Protein AF-A0A433V3V0-F1 (afdb_monomer_lite)

Structure (mmCIF, N/CA/C/O backbone):
data_AF-A0A433V3V0-F1
#
_entry.id   AF-A0A433V3V0-F1
#
loop_
_atom_site.group_PDB
_atom_site.id
_atom_site.type_symbol
_atom_site.label_atom_id
_atom_site.label_alt_id
_atom_site.label_comp_id
_atom_site.label_asym_id
_atom_site.label_entity_id
_atom_site.label_seq_id
_atom_site.pdbx_PDB_ins_code
_atom_site.Cartn_x
_atom_site.Cartn_y
_atom_site.Cartn_z
_atom_site.occupancy
_atom_site.B_iso_or_equiv
_atom_site.auth_seq_id
_atom_site.auth_comp_id
_atom_site.auth_asym_id
_atom_site.auth_atom_id
_atom_site.pdbx_PDB_model_num
ATOM 1 N N . MET A 1 1 ? 3.794 1.926 -19.007 1.00 81.31 1 MET A N 1
ATOM 2 C CA . MET A 1 1 ? 3.185 2.729 -17.930 1.00 81.31 1 MET A CA 1
ATOM 3 C C . MET A 1 1 ? 1.997 1.954 -17.440 1.00 81.31 1 MET A C 1
ATOM 5 O O . MET A 1 1 ? 1.043 1.779 -18.193 1.00 81.31 1 MET A O 1
ATOM 9 N N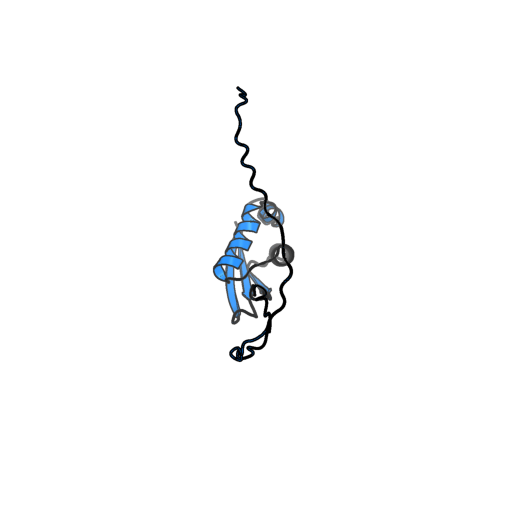 . SER A 1 2 ? 2.103 1.475 -16.212 1.00 88.81 2 SER A N 1
ATOM 10 C CA . SER A 1 2 ? 1.121 0.595 -15.598 1.00 88.81 2 SER A CA 1
ATOM 11 C C . SER A 1 2 ? 0.646 1.245 -14.302 1.00 88.81 2 SER A C 1
ATOM 13 O O . SER A 1 2 ? 1.467 1.616 -13.458 1.00 88.81 2 SER A O 1
ATOM 15 N N . GLU A 1 3 ? -0.667 1.438 -14.180 1.00 94.56 3 GLU A N 1
ATOM 16 C CA . GLU A 1 3 ? -1.287 1.954 -12.960 1.00 94.56 3 GLU A CA 1
ATOM 17 C C . GLU A 1 3 ? -1.550 0.793 -11.998 1.00 94.56 3 GLU A C 1
ATOM 19 O O . GLU A 1 3 ? -2.143 -0.220 -12.376 1.00 94.56 3 GLU A O 1
ATOM 24 N N . TYR A 1 4 ? -1.123 0.965 -10.750 1.00 95.25 4 TYR A N 1
ATOM 25 C CA . TYR A 1 4 ? -1.374 0.032 -9.661 1.00 95.25 4 TYR A CA 1
ATOM 26 C C . TYR A 1 4 ? -2.123 0.751 -8.551 1.00 95.25 4 TYR A C 1
ATOM 28 O O . TYR A 1 4 ? -1.725 1.838 -8.133 1.00 95.25 4 TYR A O 1
ATOM 36 N N . THR A 1 5 ? -3.186 0.133 -8.048 1.00 96.94 5 THR A N 1
ATOM 37 C CA . THR A 1 5 ? -4.045 0.693 -7.005 1.00 96.94 5 THR A CA 1
ATOM 38 C C . THR A 1 5 ? -4.007 -0.176 -5.757 1.00 96.94 5 THR A C 1
ATOM 40 O O . THR A 1 5 ? -4.316 -1.367 -5.793 1.00 96.94 5 THR A O 1
ATOM 43 N N . LEU A 1 6 ? -3.688 0.448 -4.631 1.00 96.69 6 LEU A N 1
ATOM 44 C CA . LEU A 1 6 ? -3.808 -0.114 -3.298 1.00 96.69 6 LEU A CA 1
ATOM 45 C C . LEU A 1 6 ? -5.072 0.408 -2.626 1.00 96.69 6 LEU A C 1
ATOM 47 O O . LEU A 1 6 ? -5.243 1.614 -2.464 1.00 96.69 6 LEU A O 1
ATOM 51 N N . THR A 1 7 ? -5.903 -0.505 -2.148 1.00 96.62 7 THR A N 1
ATOM 52 C CA . THR A 1 7 ? -7.057 -0.234 -1.297 1.00 96.62 7 THR A CA 1
ATOM 53 C C . THR A 1 7 ? -6.760 -0.721 0.118 1.00 96.62 7 THR A C 1
ATOM 55 O O . THR A 1 7 ? -6.473 -1.897 0.340 1.00 96.62 7 THR A O 1
ATOM 58 N N . ILE A 1 8 ? -6.842 0.174 1.099 1.00 94.56 8 ILE A N 1
ATOM 59 C CA . ILE A 1 8 ? -6.625 -0.129 2.514 1.00 94.56 8 ILE A CA 1
ATOM 60 C C . ILE A 1 8 ? -7.959 -0.018 3.247 1.00 94.56 8 ILE A C 1
ATOM 62 O O . ILE A 1 8 ? -8.586 1.041 3.258 1.00 94.56 8 ILE A O 1
ATOM 66 N N . ILE A 1 9 ? -8.368 -1.104 3.901 1.00 93.69 9 ILE A N 1
ATOM 67 C CA . ILE A 1 9 ? -9.590 -1.175 4.708 1.00 93.69 9 ILE A CA 1
ATOM 68 C C . ILE A 1 9 ? -9.206 -1.225 6.185 1.00 93.69 9 ILE A C 1
ATOM 70 O O . ILE A 1 9 ? -8.506 -2.145 6.618 1.00 93.69 9 ILE A O 1
ATOM 74 N N . ILE A 1 10 ? -9.703 -0.275 6.977 1.00 90.06 10 ILE A N 1
ATOM 75 C CA . ILE A 1 10 ? -9.448 -0.215 8.420 1.00 90.06 10 ILE A CA 1
ATOM 76 C C . ILE A 1 10 ? -10.625 -0.792 9.188 1.00 90.06 10 ILE A C 1
ATOM 78 O O . ILE A 1 10 ? -11.666 -0.148 9.342 1.00 90.06 10 ILE A O 1
ATOM 82 N N . LYS A 1 11 ? -10.420 -1.987 9.747 1.00 86.62 11 LYS A N 1
ATOM 83 C CA . LYS A 1 11 ? -11.459 -2.739 10.469 1.00 86.62 11 LYS A CA 1
ATOM 84 C C . LYS A 1 11 ? -12.037 -1.940 11.641 1.00 86.62 11 LYS A C 1
ATOM 86 O O . LYS A 1 11 ? -13.247 -1.772 11.756 1.00 86.62 11 LYS A O 1
ATOM 91 N N . ASN A 1 12 ? -11.164 -1.339 12.448 1.00 82.44 12 ASN A N 1
ATOM 92 C CA . ASN A 1 12 ? -11.550 -0.655 13.687 1.00 82.44 12 ASN A CA 1
ATOM 93 C C . ASN A 1 12 ? -12.003 0.803 13.492 1.00 82.44 12 ASN A C 1
ATOM 95 O O . ASN A 1 12 ? -12.154 1.541 14.467 1.00 82.44 12 ASN A O 1
ATOM 99 N N . ALA A 1 13 ? -12.220 1.233 12.244 1.00 77.12 13 ALA A N 1
ATOM 100 C CA . ALA A 1 13 ? -12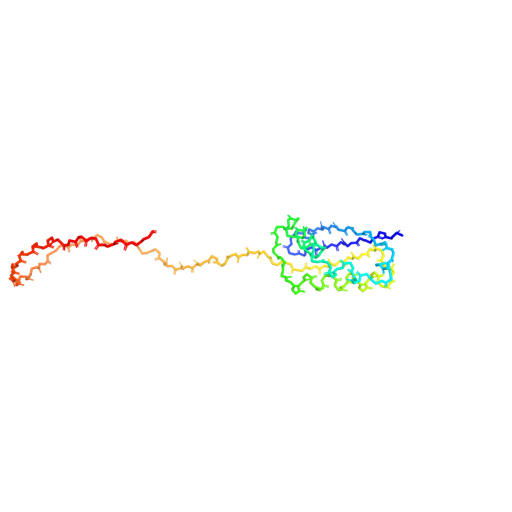.668 2.577 11.874 1.00 77.12 13 ALA A CA 1
ATOM 101 C C . ALA A 1 13 ? -13.998 2.563 11.108 1.00 77.12 13 ALA A C 1
ATOM 103 O O . ALA A 1 13 ? -14.184 3.358 10.192 1.00 77.12 13 ALA A O 1
ATOM 104 N N . GLY A 1 14 ? -14.896 1.627 11.431 1.00 76.75 14 GLY A N 1
ATOM 105 C CA . GLY A 1 14 ? -16.146 1.455 10.686 1.00 76.75 14 GLY A CA 1
ATOM 106 C C . GLY A 1 14 ? -15.911 0.959 9.258 1.00 76.75 14 GLY A C 1
ATOM 107 O O . GLY A 1 14 ? -16.628 1.365 8.351 1.00 76.75 14 GLY A O 1
ATOM 108 N N . ASN A 1 15 ? -14.884 0.123 9.056 1.00 81.19 15 ASN A N 1
ATOM 109 C CA . ASN A 1 15 ? -14.445 -0.348 7.739 1.00 81.19 15 ASN A CA 1
ATOM 110 C C . ASN A 1 15 ? -14.134 0.789 6.761 1.00 81.19 15 ASN A C 1
ATOM 112 O O . ASN A 1 15 ? -14.405 0.678 5.568 1.00 81.19 15 ASN A O 1
ATOM 116 N N . LYS A 1 16 ? -13.558 1.888 7.266 1.00 86.56 16 LYS A N 1
ATOM 117 C CA . LYS A 1 16 ? -13.131 2.995 6.415 1.00 86.56 16 LYS A CA 1
ATOM 118 C C . LYS A 1 16 ? -12.158 2.486 5.359 1.00 86.56 16 LYS A C 1
ATOM 120 O O . LYS A 1 16 ? -11.162 1.841 5.690 1.00 86.56 16 LYS A O 1
ATOM 125 N N . GLU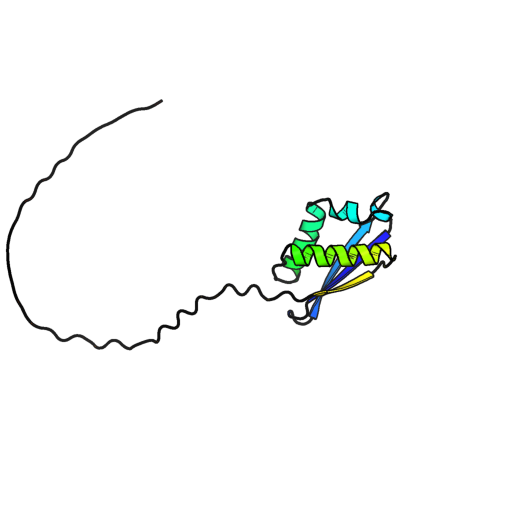 A 1 17 ? -12.458 2.819 4.115 1.00 92.31 17 GLU A N 1
ATOM 126 C CA . GLU A 1 17 ? -11.666 2.454 2.955 1.00 92.31 17 GLU A CA 1
ATOM 127 C C . GLU A 1 17 ? -10.948 3.687 2.411 1.00 92.31 17 GLU A C 1
ATOM 129 O O . GLU A 1 17 ? -11.529 4.771 2.297 1.00 92.31 17 GLU A O 1
ATOM 134 N N . ILE A 1 18 ? -9.668 3.525 2.098 1.00 93.56 18 ILE A N 1
ATOM 135 C CA . ILE A 1 18 ? -8.862 4.528 1.409 1.00 93.56 18 ILE A CA 1
ATOM 136 C C . ILE A 1 18 ? -8.167 3.856 0.234 1.00 93.56 18 ILE A C 1
ATOM 138 O O . ILE A 1 18 ? -7.799 2.687 0.322 1.00 93.56 18 ILE A O 1
ATOM 142 N N . SER A 1 19 ? -7.983 4.589 -0.858 1.00 94.38 19 SER A N 1
ATOM 143 C CA . SER A 1 19 ? -7.287 4.081 -2.037 1.00 94.38 19 SER A CA 1
ATOM 144 C C . SER A 1 19 ? -6.126 4.991 -2.418 1.00 94.38 19 SER A C 1
ATOM 146 O O . SER A 1 19 ? -6.199 6.210 -2.245 1.00 94.38 19 SER A O 1
ATOM 148 N N . HIS A 1 20 ? -5.060 4.386 -2.927 1.00 95.25 20 HIS A N 1
ATOM 149 C CA . HIS A 1 20 ? -3.854 5.046 -3.401 1.00 95.25 20 HIS A CA 1
ATOM 150 C C . HIS A 1 20 ? -3.412 4.405 -4.713 1.00 95.25 20 HIS A C 1
ATOM 152 O O . HIS A 1 20 ? -3.227 3.192 -4.761 1.00 95.25 20 HIS A O 1
ATOM 158 N N . SER A 1 21 ? -3.235 5.209 -5.758 1.00 95.00 21 SER A N 1
ATOM 159 C CA . SER A 1 21 ? -2.692 4.740 -7.032 1.00 95.00 21 SER A CA 1
ATOM 160 C C . SER A 1 21 ? -1.276 5.257 -7.232 1.00 95.00 21 SER A C 1
ATOM 162 O O . SER A 1 21 ? -0.991 6.422 -6.947 1.00 95.00 21 SER A O 1
ATOM 164 N N . ILE A 1 22 ? -0.422 4.406 -7.790 1.00 93.94 22 ILE A N 1
ATOM 165 C CA . ILE A 1 22 ? 0.892 4.775 -8.311 1.00 93.94 22 ILE A CA 1
ATOM 166 C C . ILE A 1 22 ? 0.977 4.377 -9.777 1.00 93.94 22 ILE A C 1
ATOM 168 O O . ILE A 1 22 ? 0.376 3.397 -10.213 1.00 93.94 22 ILE A O 1
ATOM 172 N N . ASN A 1 23 ? 1.759 5.138 -10.533 1.00 93.69 23 ASN A N 1
ATOM 173 C CA . ASN A 1 23 ? 2.085 4.800 -11.906 1.00 93.69 23 ASN A CA 1
ATOM 174 C C . ASN A 1 23 ? 3.544 4.380 -11.967 1.00 93.69 23 ASN A C 1
ATOM 176 O O . ASN A 1 23 ? 4.435 5.197 -11.733 1.00 93.69 23 ASN A O 1
ATOM 180 N N . LEU A 1 24 ? 3.779 3.110 -12.282 1.00 90.88 24 LEU A N 1
ATOM 181 C CA . LEU A 1 24 ? 5.125 2.594 -12.479 1.00 90.88 24 LEU A CA 1
ATOM 182 C C . LEU A 1 24 ? 5.491 2.711 -13.961 1.00 90.88 24 LEU A C 1
ATOM 184 O O . LEU A 1 24 ? 4.683 2.448 -14.859 1.00 90.88 24 LEU A O 1
ATOM 188 N N . THR A 1 25 ? 6.716 3.161 -14.217 1.00 88.88 25 THR A N 1
ATOM 189 C CA . THR A 1 25 ? 7.255 3.370 -15.564 1.00 88.88 25 THR A CA 1
ATOM 190 C C . THR A 1 25 ? 8.710 2.939 -15.622 1.00 88.88 25 THR A C 1
ATOM 192 O O . THR A 1 25 ? 9.463 3.197 -14.681 1.00 88.88 25 THR A O 1
ATOM 195 N N . GLY A 1 26 ? 9.131 2.371 -16.752 1.00 88.50 26 GLY A N 1
ATOM 196 C CA . GLY A 1 26 ? 10.536 2.049 -16.989 1.00 88.50 26 GLY A CA 1
ATOM 197 C C . GLY A 1 26 ? 11.011 0.927 -16.069 1.00 88.50 26 GLY A C 1
ATOM 198 O O . GLY A 1 26 ? 10.339 -0.091 -15.938 1.00 88.50 26 GLY A O 1
ATOM 199 N N . THR A 1 27 ? 12.155 1.115 -15.412 1.00 87.19 27 THR A N 1
ATOM 200 C CA . THR A 1 27 ? 12.748 0.102 -14.520 1.00 87.19 27 THR A CA 1
ATOM 201 C C . THR A 1 27 ? 11.837 -0.274 -13.355 1.00 87.19 27 THR A C 1
ATOM 203 O O . THR A 1 27 ? 11.841 -1.428 -12.944 1.00 87.19 27 THR A O 1
ATOM 206 N N . ASN A 1 28 ? 10.990 0.650 -12.895 1.00 85.19 28 ASN A N 1
ATOM 207 C CA . ASN A 1 28 ? 10.075 0.411 -11.781 1.00 85.19 28 ASN A CA 1
ATOM 208 C C . ASN A 1 28 ? 8.931 -0.554 -12.138 1.00 85.19 28 ASN A C 1
ATOM 210 O O . ASN A 1 28 ? 8.287 -1.076 -11.238 1.00 85.19 28 ASN A O 1
ATOM 214 N N . GLU A 1 29 ? 8.643 -0.791 -13.426 1.00 84.12 29 GLU A N 1
ATOM 215 C CA . GLU A 1 29 ? 7.671 -1.827 -13.821 1.00 84.12 29 GLU A CA 1
ATOM 216 C C . GLU A 1 29 ? 8.237 -3.235 -13.582 1.00 84.12 29 GLU A C 1
ATOM 218 O O . GLU A 1 29 ? 7.487 -4.142 -13.233 1.00 84.12 29 GLU A O 1
ATOM 223 N N . THR A 1 30 ? 9.554 -3.404 -13.724 1.00 86.31 30 THR A N 1
ATOM 224 C CA . THR A 1 30 ? 10.255 -4.673 -13.472 1.00 86.31 30 THR A CA 1
ATOM 225 C C . THR A 1 30 ? 10.671 -4.813 -12.006 1.00 86.31 30 THR A C 1
ATOM 227 O O . THR A 1 30 ? 10.613 -5.909 -11.453 1.00 86.31 30 THR A O 1
ATOM 230 N N . TYR A 1 31 ? 11.070 -3.701 -11.382 1.00 90.69 31 TYR A N 1
ATOM 231 C CA . TYR A 1 31 ? 11.578 -3.618 -10.011 1.00 90.69 31 TYR A CA 1
ATOM 232 C C . TYR A 1 31 ? 10.757 -2.595 -9.209 1.00 90.69 31 TYR A C 1
ATOM 234 O O . TYR A 1 31 ? 11.210 -1.476 -8.961 1.00 90.69 31 TYR A O 1
ATOM 242 N N . PRO A 1 32 ? 9.513 -2.930 -8.824 1.00 91.38 32 PRO A N 1
ATOM 243 C CA . PRO A 1 32 ? 8.615 -1.992 -8.146 1.00 91.38 32 PRO A CA 1
ATOM 244 C C . PRO A 1 32 ? 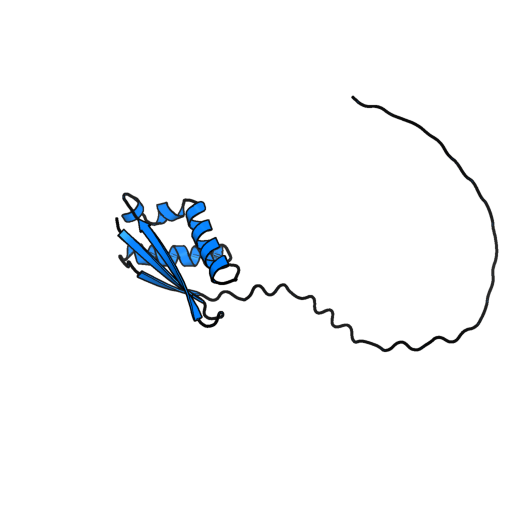9.146 -1.527 -6.781 1.00 91.38 32 PRO A C 1
ATOM 246 O O . PRO A 1 32 ? 8.791 -0.447 -6.313 1.00 91.38 32 PRO A O 1
ATOM 249 N N . GLU A 1 33 ? 10.034 -2.298 -6.154 1.00 93.06 33 GLU A N 1
ATOM 250 C CA . GLU A 1 33 ? 10.763 -1.921 -4.942 1.00 93.06 33 GLU A CA 1
ATOM 251 C C . GLU A 1 33 ? 11.541 -0.606 -5.076 1.00 93.06 33 GLU A C 1
ATOM 253 O O . GLU A 1 33 ? 11.547 0.179 -4.127 1.00 93.06 33 GLU A O 1
ATOM 258 N N . ASP A 1 34 ? 12.125 -0.321 -6.245 1.00 92.44 34 ASP A N 1
ATOM 259 C CA . ASP A 1 34 ? 12.940 0.877 -6.475 1.00 92.44 34 ASP A CA 1
ATOM 260 C C . ASP A 1 34 ? 12.116 2.156 -6.302 1.00 92.44 34 ASP A C 1
ATOM 262 O O . ASP A 1 34 ? 12.617 3.177 -5.825 1.00 92.44 34 ASP A O 1
ATOM 266 N N . TYR A 1 35 ? 10.815 2.084 -6.601 1.00 92.12 35 TYR A N 1
ATOM 267 C CA . TYR A 1 35 ? 9.888 3.180 -6.349 1.00 92.12 35 TYR A CA 1
ATOM 268 C C . TYR A 1 35 ? 9.787 3.505 -4.854 1.00 92.12 35 TYR A C 1
ATOM 270 O O . TYR A 1 35 ? 9.765 4.675 -4.474 1.00 92.12 35 TYR A O 1
ATOM 278 N N . PHE A 1 36 ? 9.759 2.492 -3.987 1.00 90.62 36 PHE A N 1
ATOM 279 C CA . PHE A 1 36 ? 9.617 2.682 -2.543 1.00 90.62 36 PHE A CA 1
ATOM 280 C C . PHE A 1 36 ? 10.947 2.887 -1.815 1.00 90.62 36 PHE A C 1
ATOM 282 O O . PHE A 1 36 ? 10.921 3.234 -0.640 1.00 90.62 36 PHE A O 1
ATOM 289 N N . ILE A 1 37 ? 12.106 2.758 -2.472 1.00 90.38 37 ILE A N 1
ATOM 290 C CA . ILE A 1 37 ? 13.396 3.180 -1.887 1.00 90.38 37 ILE A CA 1
ATOM 291 C C . ILE A 1 37 ? 13.407 4.694 -1.631 1.00 90.38 37 ILE A C 1
ATOM 293 O O . ILE A 1 37 ? 14.031 5.156 -0.676 1.00 90.38 37 ILE A O 1
ATOM 297 N N . ILE A 1 38 ? 12.688 5.462 -2.452 1.00 92.12 38 ILE A N 1
ATOM 298 C CA . ILE A 1 38 ? 12.570 6.914 -2.321 1.00 92.12 38 ILE A CA 1
ATOM 299 C C . ILE A 1 38 ? 11.759 7.240 -1.051 1.00 92.12 38 ILE A C 1
ATOM 301 O O . ILE A 1 38 ? 10.568 6.909 -0.999 1.00 92.12 38 ILE A O 1
ATOM 305 N N . PRO A 1 39 ? 12.350 7.914 -0.040 1.00 90.69 39 PRO A N 1
ATOM 306 C CA . PRO A 1 39 ? 11.675 8.189 1.231 1.00 90.69 39 PRO A CA 1
ATOM 307 C C . PRO A 1 39 ? 10.353 8.939 1.064 1.00 90.69 39 PRO A C 1
ATOM 309 O O . PRO A 1 39 ? 9.366 8.592 1.709 1.00 90.69 39 PRO A O 1
ATOM 312 N N . ASP A 1 40 ? 10.299 9.893 0.132 1.00 93.88 40 ASP A N 1
ATOM 313 C CA . ASP A 1 40 ? 9.098 10.684 -0.139 1.00 93.88 40 ASP A CA 1
ATOM 314 C C . ASP A 1 40 ? 7.901 9.812 -0.536 1.00 93.88 40 ASP A C 1
ATOM 316 O O . ASP A 1 40 ? 6.779 10.087 -0.120 1.00 93.88 40 ASP A O 1
ATOM 320 N N . ASN A 1 41 ? 8.112 8.719 -1.276 1.00 93.25 41 ASN A N 1
ATOM 321 C CA . ASN A 1 41 ? 7.025 7.823 -1.676 1.00 93.25 41 ASN A CA 1
ATOM 322 C C . ASN A 1 41 ? 6.463 7.047 -0.476 1.00 93.25 41 ASN A C 1
ATOM 324 O O . ASN A 1 41 ? 5.245 6.898 -0.352 1.00 93.25 41 ASN A O 1
ATOM 328 N N . GLN A 1 42 ? 7.327 6.621 0.451 1.00 93.19 42 GLN A N 1
ATOM 329 C CA . GLN A 1 42 ? 6.891 5.995 1.702 1.00 93.19 42 GLN A CA 1
ATOM 330 C C . GLN A 1 42 ? 6.161 7.000 2.601 1.00 93.19 42 GLN A C 1
ATOM 332 O O . GLN A 1 42 ? 5.076 6.704 3.105 1.00 93.19 42 GLN A O 1
ATOM 337 N N . SER A 1 43 ? 6.715 8.206 2.760 1.00 93.12 43 SER A N 1
ATOM 338 C CA . SER A 1 43 ? 6.112 9.278 3.555 1.00 93.12 43 SER A CA 1
ATOM 339 C C . SER A 1 43 ? 4.777 9.746 2.979 1.00 93.12 43 SER A C 1
ATOM 341 O O . SER A 1 43 ? 3.850 10.016 3.735 1.00 93.12 43 SER A O 1
ATOM 343 N N . ASN A 1 44 ? 4.624 9.786 1.655 1.00 94.25 44 ASN A N 1
ATOM 344 C CA . ASN A 1 44 ? 3.356 10.114 1.005 1.00 94.25 44 ASN A CA 1
ATOM 345 C C . ASN A 1 44 ? 2.277 9.074 1.313 1.00 94.25 44 ASN A C 1
ATOM 347 O O . ASN A 1 44 ? 1.153 9.443 1.663 1.00 94.25 44 ASN A O 1
ATOM 351 N N . LEU A 1 45 ? 2.615 7.782 1.238 1.00 93.81 45 LEU A N 1
ATOM 352 C CA . LEU A 1 45 ? 1.693 6.711 1.609 1.00 93.81 45 LEU A CA 1
ATOM 353 C C . LEU A 1 45 ? 1.332 6.777 3.099 1.00 93.81 45 LEU A C 1
ATOM 355 O O . LEU A 1 45 ? 0.155 6.685 3.448 1.00 93.81 45 LEU A O 1
ATOM 359 N N . GLN A 1 46 ? 2.320 6.997 3.968 1.00 94.19 46 GLN A N 1
ATOM 360 C CA . GLN A 1 46 ? 2.096 7.191 5.399 1.00 94.19 46 GLN A CA 1
ATOM 361 C C . GLN A 1 46 ? 1.142 8.360 5.660 1.00 94.19 46 GLN A C 1
ATOM 363 O O . GLN A 1 46 ? 0.087 8.171 6.261 1.00 94.19 46 GLN A O 1
ATOM 368 N N . ASN A 1 47 ? 1.468 9.550 5.156 1.00 93.81 47 ASN A N 1
ATOM 369 C CA . ASN A 1 47 ? 0.677 10.763 5.344 1.00 93.81 47 ASN A CA 1
ATOM 370 C C . ASN A 1 47 ? -0.749 10.598 4.817 1.00 93.81 47 ASN A C 1
ATOM 372 O O . ASN A 1 47 ? -1.698 11.084 5.436 1.00 93.81 47 ASN A O 1
ATOM 376 N N . LEU A 1 48 ? -0.925 9.896 3.693 1.00 92.94 48 LEU A N 1
ATOM 377 C CA . LEU A 1 48 ? -2.241 9.578 3.153 1.00 92.94 48 LEU A CA 1
ATOM 378 C C . LEU A 1 48 ? -3.048 8.723 4.132 1.00 92.94 48 LEU A C 1
ATOM 380 O O . LEU A 1 48 ? -4.199 9.063 4.419 1.00 92.94 48 LEU A O 1
ATOM 384 N N . ILE A 1 49 ? -2.457 7.638 4.642 1.00 91.38 49 ILE A N 1
ATOM 385 C CA . ILE A 1 49 ? -3.101 6.768 5.629 1.00 91.38 49 ILE A CA 1
ATOM 386 C C . ILE A 1 49 ? -3.468 7.594 6.857 1.00 91.38 49 ILE A C 1
ATOM 388 O O . ILE A 1 49 ? -4.633 7.615 7.247 1.00 91.38 49 ILE A O 1
ATOM 392 N N . GLU A 1 50 ? -2.529 8.337 7.429 1.00 91.94 50 GLU A N 1
ATOM 393 C CA . GLU A 1 50 ? -2.764 9.077 8.668 1.00 91.94 50 GLU A CA 1
ATOM 394 C C . GLU A 1 50 ? -3.833 10.163 8.502 1.00 91.94 50 GLU A C 1
ATOM 396 O O . GLU A 1 50 ? -4.800 10.214 9.266 1.00 91.94 50 GLU A O 1
ATOM 401 N N . THR A 1 51 ? -3.743 10.960 7.436 1.00 90.50 51 THR A N 1
ATOM 402 C CA . THR A 1 51 ? -4.680 12.059 7.159 1.00 90.50 51 THR A CA 1
ATOM 403 C C . THR A 1 51 ? -6.078 11.546 6.844 1.00 90.50 51 THR A C 1
ATOM 405 O O . THR A 1 51 ? -7.075 12.064 7.349 1.00 90.50 51 THR A O 1
ATOM 408 N N . LYS A 1 52 ? -6.193 10.520 5.991 1.00 89.69 52 LYS A N 1
ATOM 409 C CA . LYS A 1 52 ? -7.507 10.015 5.582 1.00 89.69 52 LYS A CA 1
ATOM 410 C C . LYS A 1 52 ? -8.169 9.216 6.684 1.00 89.69 52 LYS A C 1
ATOM 412 O O . LYS A 1 52 ? -9.392 9.119 6.686 1.00 89.69 52 LYS A O 1
ATOM 417 N N . THR A 1 53 ? -7.415 8.644 7.610 1.00 85.94 53 THR A N 1
ATOM 418 C CA . THR A 1 53 ? -7.962 7.695 8.585 1.00 85.94 53 THR A CA 1
ATOM 419 C C . THR A 1 53 ? -8.046 8.277 9.986 1.00 85.94 53 THR A C 1
ATOM 421 O O . THR A 1 53 ? -8.795 7.737 10.800 1.00 85.94 53 THR A O 1
ATOM 424 N N . ALA A 1 54 ? -7.372 9.408 10.227 1.00 85.25 54 ALA A N 1
ATOM 425 C CA . ALA A 1 54 ? -7.188 10.020 11.538 1.00 85.25 54 ALA A CA 1
ATOM 426 C C . ALA A 1 54 ? -6.576 9.035 12.551 1.00 85.25 54 ALA A C 1
ATOM 428 O O . ALA A 1 54 ? -6.964 8.999 13.718 1.00 85.25 54 ALA A O 1
ATOM 429 N N . ARG A 1 55 ? -5.654 8.183 12.084 1.00 85.19 55 ARG A N 1
ATOM 430 C CA . ARG A 1 55 ? -4.951 7.183 12.896 1.00 85.19 55 ARG A CA 1
ATOM 431 C C . ARG A 1 55 ? -3.478 7.197 12.568 1.00 85.19 55 ARG A C 1
ATOM 433 O O . ARG A 1 55 ? -3.120 7.306 11.405 1.00 85.19 55 ARG A O 1
ATOM 440 N N . LYS A 1 56 ? -2.646 7.017 13.585 1.00 87.69 56 LYS A N 1
ATOM 441 C CA . LYS A 1 56 ? -1.207 6.883 13.408 1.00 87.69 56 LYS A CA 1
ATOM 442 C C . LYS A 1 56 ? -0.864 5.497 12.868 1.00 87.69 56 LYS A C 1
ATOM 444 O O . LYS A 1 56 ? -1.437 4.500 13.317 1.00 87.69 56 LYS A O 1
ATOM 449 N N . ILE A 1 57 ? 0.075 5.432 11.929 1.00 90.31 57 ILE A N 1
ATOM 450 C CA . ILE A 1 57 ? 0.649 4.171 11.461 1.00 90.31 57 ILE A CA 1
ATOM 451 C C . ILE A 1 57 ? 2.125 4.124 11.851 1.00 90.31 57 ILE A C 1
ATOM 453 O O . ILE A 1 57 ? 2.860 5.093 11.690 1.00 90.31 57 ILE A O 1
ATOM 457 N N . ASP A 1 58 ? 2.552 3.002 12.420 1.00 90.06 58 ASP A N 1
ATOM 458 C CA . ASP A 1 58 ? 3.960 2.779 12.721 1.00 90.06 58 ASP A CA 1
ATOM 459 C C . ASP A 1 58 ? 4.726 2.282 11.484 1.00 90.06 58 ASP A C 1
ATOM 461 O O . ASP A 1 58 ? 4.155 1.769 10.517 1.00 90.06 58 ASP A O 1
ATOM 465 N N . GLU A 1 59 ? 6.049 2.424 11.526 1.00 90.94 59 GLU A N 1
ATOM 466 C CA . GLU A 1 59 ? 6.939 2.049 10.426 1.00 90.94 59 GLU A CA 1
ATOM 467 C C . GLU A 1 59 ? 6.852 0.552 10.077 1.00 90.94 59 GLU A C 1
ATOM 469 O O . GLU A 1 59 ? 6.962 0.176 8.910 1.00 90.94 59 GLU A O 1
ATOM 474 N N . ILE A 1 60 ? 6.619 -0.318 11.067 1.00 92.19 60 ILE A N 1
ATOM 475 C CA . ILE A 1 60 ? 6.545 -1.770 10.859 1.00 92.19 60 ILE A CA 1
ATOM 476 C C . ILE A 1 60 ? 5.304 -2.104 10.029 1.00 92.19 60 ILE A C 1
ATOM 478 O O . ILE A 1 60 ? 5.398 -2.825 9.033 1.00 92.19 60 ILE A O 1
ATOM 482 N N . LYS A 1 61 ? 4.148 -1.543 10.393 1.00 91.88 61 LYS A N 1
ATOM 483 C CA . LYS A 1 61 ? 2.896 -1.710 9.651 1.00 91.88 61 LYS A CA 1
ATOM 484 C C . LYS A 1 61 ? 2.974 -1.094 8.263 1.00 91.88 61 LYS A C 1
ATOM 486 O O . LYS A 1 61 ? 2.503 -1.711 7.311 1.00 91.88 61 LYS A O 1
ATOM 491 N N . LEU A 1 62 ? 3.590 0.080 8.124 1.00 94.50 62 LEU A N 1
ATOM 492 C CA . LEU A 1 62 ? 3.792 0.702 6.816 1.00 94.50 62 LEU A CA 1
ATOM 493 C C . LEU A 1 62 ? 4.615 -0.210 5.895 1.00 94.50 62 LEU A C 1
ATOM 495 O O . LEU A 1 62 ? 4.196 -0.485 4.771 1.00 94.50 62 LEU A O 1
ATOM 499 N N . LYS A 1 63 ? 5.731 -0.758 6.391 1.00 94.56 63 LYS A N 1
ATOM 500 C CA . LYS A 1 63 ? 6.556 -1.718 5.641 1.00 94.56 63 LYS A CA 1
ATOM 501 C C . LYS A 1 63 ? 5.784 -2.981 5.269 1.00 94.56 63 LYS A C 1
ATOM 503 O O . LYS A 1 63 ? 5.928 -3.466 4.154 1.00 94.56 63 LYS A O 1
ATOM 508 N N . GLN A 1 64 ? 4.939 -3.505 6.158 1.00 95.12 64 GLN A N 1
ATOM 509 C CA . GLN A 1 64 ? 4.090 -4.663 5.850 1.00 95.12 64 GLN A CA 1
ATOM 510 C C . GLN A 1 64 ? 3.102 -4.377 4.711 1.00 95.12 64 GLN A C 1
ATOM 512 O O . GLN A 1 64 ? 2.951 -5.210 3.816 1.00 95.12 64 GLN A O 1
ATOM 517 N N . ILE A 1 65 ? 2.460 -3.204 4.723 1.00 95.25 65 ILE A N 1
ATOM 518 C CA . ILE A 1 65 ? 1.543 -2.768 3.660 1.00 95.25 65 ILE A CA 1
ATOM 519 C C . ILE A 1 65 ? 2.291 -2.671 2.329 1.00 95.25 65 ILE A C 1
ATOM 521 O O . ILE A 1 65 ? 1.845 -3.251 1.341 1.00 95.25 65 ILE A O 1
ATOM 525 N N . ILE A 1 66 ? 3.443 -1.993 2.316 1.00 95.81 66 ILE A N 1
ATOM 526 C CA . ILE A 1 66 ? 4.265 -1.827 1.112 1.00 95.81 66 ILE A CA 1
ATOM 527 C C . ILE A 1 66 ? 4.728 -3.186 0.583 1.00 95.81 66 ILE A C 1
ATOM 529 O O . ILE A 1 66 ? 4.549 -3.464 -0.594 1.00 95.81 66 ILE A O 1
ATOM 533 N N . ASN A 1 67 ? 5.258 -4.062 1.438 1.00 96.25 67 ASN A N 1
ATOM 534 C CA . ASN A 1 67 ? 5.755 -5.374 1.017 1.00 96.25 67 ASN A CA 1
ATOM 535 C C . ASN A 1 67 ? 4.652 -6.259 0.430 1.00 96.25 67 ASN A C 1
ATOM 537 O O . ASN A 1 67 ? 4.880 -6.929 -0.572 1.00 96.25 67 ASN A O 1
ATOM 541 N N . THR A 1 68 ? 3.460 -6.240 1.034 1.00 96.38 68 THR A N 1
ATOM 542 C CA . THR A 1 68 ? 2.301 -6.978 0.510 1.00 96.38 68 THR A CA 1
ATOM 543 C C . THR A 1 68 ? 1.907 -6.437 -0.861 1.00 96.38 68 THR A C 1
ATOM 545 O O . THR A 1 68 ? 1.709 -7.199 -1.798 1.00 96.38 68 THR A O 1
ATOM 548 N N . TRP A 1 69 ? 1.859 -5.111 -1.008 1.00 96.38 69 TRP A N 1
ATOM 549 C CA . TRP A 1 69 ? 1.522 -4.495 -2.284 1.00 96.38 69 TRP A CA 1
ATOM 550 C C . TRP A 1 69 ? 2.572 -4.768 -3.366 1.00 96.38 69 TRP A C 1
ATOM 552 O O . TRP A 1 69 ? 2.223 -5.091 -4.495 1.00 96.38 69 TRP A O 1
ATOM 562 N N . LEU A 1 70 ? 3.858 -4.716 -3.020 1.00 95.44 70 LEU A N 1
ATOM 563 C CA . LEU A 1 70 ? 4.952 -5.068 -3.923 1.00 95.44 70 LEU A CA 1
ATOM 564 C C . LEU A 1 70 ? 4.875 -6.521 -4.393 1.00 95.44 70 LEU A C 1
ATOM 566 O O . LEU A 1 70 ? 5.148 -6.792 -5.560 1.00 95.44 70 LEU A O 1
ATOM 570 N N . GLN A 1 71 ? 4.513 -7.450 -3.506 1.00 95.69 71 GLN A N 1
ATOM 571 C CA . GLN A 1 71 ? 4.316 -8.845 -3.885 1.00 95.69 71 GLN A CA 1
ATOM 572 C C . GLN A 1 71 ? 3.194 -8.976 -4.920 1.00 95.69 71 GLN A C 1
ATOM 574 O O . GLN A 1 71 ? 3.417 -9.555 -5.979 1.00 95.69 71 GLN A O 1
ATOM 579 N N . ASP A 1 72 ? 2.038 -8.374 -4.658 1.00 95.88 72 ASP A N 1
ATOM 580 C CA . ASP A 1 72 ? 0.902 -8.400 -5.579 1.00 95.88 72 ASP A CA 1
ATOM 581 C C . ASP A 1 72 ? 1.252 -7.781 -6.946 1.00 95.88 72 ASP A C 1
ATOM 583 O O . ASP A 1 72 ? 0.915 -8.340 -7.991 1.00 95.88 72 ASP A O 1
ATOM 587 N N . ILE A 1 73 ? 1.988 -6.662 -6.961 1.00 94.31 73 ILE A N 1
ATOM 588 C CA . ILE A 1 73 ? 2.477 -6.029 -8.196 1.00 94.31 73 ILE A CA 1
ATOM 589 C C . ILE A 1 73 ? 3.373 -6.995 -8.986 1.00 94.31 73 ILE A C 1
ATOM 591 O O . ILE A 1 73 ? 3.210 -7.123 -10.199 1.00 94.31 73 ILE A O 1
ATOM 595 N N . ARG A 1 74 ? 4.290 -7.710 -8.317 1.00 91.75 74 ARG A N 1
ATOM 596 C CA . ARG A 1 74 ? 5.162 -8.718 -8.957 1.00 91.75 74 ARG A CA 1
ATOM 597 C C . ARG A 1 74 ? 4.378 -9.905 -9.516 1.00 91.75 74 ARG A C 1
ATOM 599 O O . ARG A 1 74 ? 4.793 -10.490 -10.512 1.00 91.75 74 ARG A O 1
ATOM 606 N N . GLU A 1 75 ? 3.250 -10.242 -8.901 1.00 93.12 75 GLU A N 1
ATOM 607 C CA . GLU A 1 75 ? 2.309 -11.254 -9.395 1.00 93.12 75 GLU A CA 1
ATOM 608 C C . GLU A 1 75 ? 1.414 -10.726 -10.539 1.00 93.12 75 GLU A C 1
ATOM 610 O O . GLU A 1 75 ? 0.628 -11.477 -11.117 1.00 93.12 75 GLU A O 1
ATOM 615 N N . GLY A 1 76 ? 1.557 -9.450 -10.919 1.00 91.44 76 GLY A N 1
ATOM 616 C CA . GLY A 1 76 ? 0.817 -8.811 -12.007 1.00 91.44 76 GLY A CA 1
ATOM 617 C C . GLY A 1 76 ? -0.552 -8.264 -11.593 1.00 91.44 76 GLY A C 1
ATOM 618 O O . GLY A 1 76 ? -1.364 -7.912 -12.454 1.00 91.44 76 GLY A O 1
ATOM 619 N N . LEU A 1 77 ? -0.836 -8.176 -10.291 1.00 94.00 77 LEU A N 1
ATOM 620 C CA . LEU A 1 77 ? -2.089 -7.632 -9.785 1.00 94.00 77 LEU A CA 1
ATOM 621 C C . LEU A 1 77 ? -2.058 -6.104 -9.824 1.00 94.00 77 LEU A C 1
ATOM 623 O O . LEU A 1 77 ? -1.356 -5.442 -9.065 1.00 94.00 77 LEU A O 1
ATOM 627 N N . GLN A 1 78 ? -2.902 -5.526 -10.677 1.00 94.81 78 GLN A N 1
ATOM 628 C CA . GLN A 1 78 ? -3.096 -4.072 -10.740 1.00 94.81 78 GLN A CA 1
ATOM 629 C C . GLN A 1 78 ? -3.844 -3.516 -9.527 1.00 94.81 78 GLN A C 1
ATOM 631 O O . GLN A 1 78 ? -3.815 -2.314 -9.278 1.00 94.81 78 GLN A O 1
ATOM 636 N N . ARG A 1 79 ? -4.564 -4.367 -8.791 1.00 96.75 79 ARG A N 1
ATOM 637 C CA . ARG A 1 79 ? -5.394 -3.961 -7.658 1.00 96.75 79 ARG A CA 1
ATOM 638 C C . ARG A 1 79 ? -5.105 -4.848 -6.464 1.00 96.75 79 ARG A C 1
ATOM 640 O O . ARG A 1 79 ? -5.337 -6.051 -6.523 1.00 96.75 79 ARG A O 1
ATOM 647 N N . THR A 1 80 ? -4.701 -4.220 -5.372 1.00 96.81 80 THR A N 1
ATOM 648 C CA . THR A 1 80 ? -4.394 -4.878 -4.103 1.00 96.81 80 THR A CA 1
ATOM 649 C C . THR A 1 80 ? -5.330 -4.364 -3.031 1.00 96.81 80 THR A C 1
ATOM 651 O O . THR A 1 80 ? -5.509 -3.159 -2.883 1.00 96.81 80 THR A O 1
ATOM 654 N N . THR A 1 81 ? -5.935 -5.264 -2.258 1.00 96.56 81 THR A N 1
ATOM 655 C CA . THR A 1 81 ? -6.769 -4.891 -1.109 1.00 96.56 81 THR A CA 1
ATOM 656 C C . THR A 1 81 ? -6.163 -5.432 0.175 1.00 96.56 81 THR A C 1
ATOM 658 O O . THR A 1 81 ? -6.125 -6.642 0.386 1.00 96.56 81 THR A O 1
ATOM 661 N N . ILE A 1 82 ? -5.756 -4.538 1.075 1.00 95.19 82 ILE A N 1
ATOM 662 C CA . ILE A 1 82 ? -5.167 -4.891 2.368 1.00 95.19 82 ILE A CA 1
ATOM 663 C C . ILE A 1 82 ? -6.116 -4.469 3.483 1.00 95.19 82 ILE A C 1
ATOM 665 O O . ILE A 1 82 ? -6.568 -3.327 3.560 1.00 95.19 82 ILE A O 1
ATOM 669 N N . ARG A 1 83 ? -6.415 -5.402 4.388 1.00 94.00 83 ARG A N 1
ATOM 670 C CA . ARG A 1 83 ? -7.226 -5.130 5.578 1.00 94.00 83 ARG A CA 1
ATOM 671 C C . ARG A 1 83 ? -6.322 -4.995 6.790 1.00 94.00 83 ARG A C 1
ATOM 673 O O . ARG A 1 83 ? -5.754 -5.991 7.232 1.00 94.00 83 ARG A O 1
ATOM 680 N N . ILE A 1 84 ? -6.247 -3.798 7.356 1.00 90.50 84 ILE A N 1
ATOM 681 C CA . ILE A 1 84 ? -5.401 -3.513 8.515 1.00 90.50 84 ILE A CA 1
ATOM 682 C C . ILE A 1 84 ? -6.225 -3.161 9.747 1.00 90.50 84 ILE A C 1
ATOM 684 O O . ILE A 1 84 ? -7.363 -2.687 9.674 1.00 90.50 84 ILE A O 1
ATOM 688 N N . ASP A 1 85 ? -5.610 -3.393 10.899 1.00 87.31 85 ASP A N 1
ATOM 689 C CA . ASP A 1 85 ? -6.071 -2.871 12.170 1.00 87.31 85 ASP A CA 1
ATOM 690 C C . ASP A 1 85 ? -5.130 -1.749 12.626 1.00 87.31 85 ASP A C 1
ATOM 692 O O . ASP A 1 85 ? -3.948 -1.971 12.919 1.00 87.31 85 ASP A O 1
ATOM 696 N N . LEU A 1 86 ? -5.661 -0.530 12.651 1.00 84.31 86 LEU A N 1
ATOM 697 C CA . LEU A 1 86 ? -5.012 0.627 13.246 1.00 84.31 86 LEU A CA 1
ATOM 698 C C . LEU A 1 86 ? -5.819 0.993 14.492 1.00 84.31 86 LEU A C 1
ATOM 700 O O . LEU A 1 86 ? -6.968 1.409 14.334 1.00 84.31 86 LEU A O 1
ATOM 704 N N . PRO A 1 87 ? -5.286 0.833 15.716 1.00 78.44 87 PRO A N 1
ATOM 705 C CA . PRO A 1 87 ? -5.969 1.301 16.915 1.00 78.44 87 PRO A CA 1
ATOM 706 C C . PRO A 1 87 ? -6.130 2.826 16.871 1.00 78.44 87 PRO A C 1
ATOM 708 O O . PRO A 1 87 ? -5.412 3.522 16.152 1.00 78.44 87 PRO A O 1
ATOM 711 N N . LEU A 1 88 ? -7.120 3.349 17.597 1.00 73.31 88 LEU A N 1
ATOM 712 C CA . LEU A 1 88 ? -7.207 4.792 17.804 1.00 73.31 88 LEU A CA 1
ATOM 713 C C . LEU A 1 88 ? -5.988 5.200 18.639 1.00 73.31 88 LEU A C 1
ATOM 715 O O . LEU A 1 88 ? -5.641 4.472 19.571 1.00 73.31 88 LEU A O 1
ATOM 719 N N . ASP A 1 89 ? -5.361 6.331 18.324 1.00 64.50 89 ASP A N 1
ATOM 720 C CA . ASP A 1 89 ? -4.280 6.876 19.148 1.00 64.50 89 ASP A CA 1
ATOM 721 C C . ASP A 1 89 ? -4.902 7.418 20.448 1.00 64.50 89 ASP A C 1
ATOM 723 O O . ASP A 1 89 ? -5.204 8.601 20.597 1.00 64.50 89 ASP A O 1
ATOM 727 N N . VAL A 1 90 ? -5.243 6.510 21.365 1.00 55.62 90 VAL A N 1
ATOM 728 C CA . VAL A 1 90 ? -5.640 6.864 22.720 1.00 55.62 90 VAL A CA 1
ATOM 729 C C . VAL A 1 90 ? -4.363 7.245 23.444 1.00 55.62 90 VAL A C 1
ATOM 731 O O . VAL A 1 90 ? -3.649 6.394 23.973 1.00 55.62 90 VAL A O 1
ATOM 734 N N . LEU A 1 91 ? -4.073 8.547 23.481 1.00 51.88 91 LEU A N 1
ATOM 735 C CA . LEU A 1 91 ? -3.216 9.094 24.527 1.00 51.88 91 LEU A CA 1
ATOM 736 C C . LEU A 1 91 ? -3.651 8.444 25.849 1.00 51.88 91 LEU A C 1
ATOM 738 O O . LEU A 1 91 ? -4.851 8.481 26.155 1.00 51.88 91 LEU A O 1
ATOM 742 N N . PRO A 1 92 ? -2.739 7.830 26.625 1.00 48.09 92 PRO A N 1
ATOM 743 C CA . PRO A 1 92 ? -3.096 7.317 27.931 1.00 48.09 92 PRO A CA 1
ATOM 744 C C . PRO A 1 92 ? -3.507 8.522 28.771 1.00 48.09 92 PRO A C 1
ATOM 746 O O . PRO A 1 92 ? -2.679 9.262 29.300 1.00 48.09 92 PRO A O 1
ATOM 749 N N . THR A 1 93 ? -4.815 8.750 28.861 1.00 48.50 93 THR A N 1
ATOM 750 C CA . THR A 1 93 ? -5.377 9.640 29.860 1.00 48.50 93 THR A CA 1
ATOM 751 C C . THR A 1 93 ? -4.989 8.992 31.175 1.00 48.50 93 THR A C 1
ATOM 753 O O . THR A 1 93 ? -5.487 7.919 31.510 1.00 48.50 93 THR A O 1
ATOM 756 N N . LEU A 1 94 ? -4.025 9.592 31.872 1.00 47.25 94 LEU A N 1
ATOM 757 C CA . LEU A 1 94 ? -3.678 9.261 33.243 1.00 47.25 94 LEU A CA 1
ATOM 758 C C . LEU A 1 94 ? -4.952 9.411 34.080 1.00 47.25 94 LEU A C 1
ATOM 760 O O . LEU A 1 94 ? -5.223 10.473 34.636 1.00 47.25 94 LEU A O 1
ATOM 764 N N . MET A 1 95 ? -5.752 8.350 34.168 1.00 43.28 95 MET A N 1
ATOM 765 C CA . MET A 1 95 ? -6.788 8.220 35.176 1.00 43.28 95 MET A CA 1
ATOM 766 C C . MET A 1 95 ? -6.075 8.049 36.517 1.00 43.28 95 MET A C 1
ATOM 768 O O . MET A 1 95 ? -5.894 6.944 37.024 1.00 43.28 95 MET A O 1
ATOM 772 N N . LYS A 1 96 ? -5.643 9.168 37.106 1.00 46.59 96 LYS A N 1
ATOM 773 C CA . LYS A 1 96 ? -5.486 9.256 38.555 1.00 46.59 96 LYS A CA 1
ATOM 774 C C . LYS A 1 96 ? -6.893 9.219 39.141 1.00 46.59 96 LYS A C 1
ATOM 776 O O . LYS A 1 96 ? -7.517 10.252 39.357 1.00 46.59 96 LYS A O 1
ATOM 781 N N . ASN A 1 97 ? -7.393 8.014 39.383 1.00 45.69 97 ASN A N 1
ATOM 782 C CA . ASN A 1 97 ? -8.541 7.801 40.251 1.00 45.69 97 ASN A CA 1
ATOM 783 C C . ASN A 1 97 ? -8.134 8.193 41.681 1.00 45.69 97 ASN A C 1
ATOM 785 O O . ASN A 1 97 ? -7.643 7.362 42.440 1.00 45.69 97 ASN A O 1
ATOM 789 N N . GLN A 1 98 ? -8.304 9.464 42.047 1.00 49.53 98 GLN A N 1
ATOM 790 C CA . GLN A 1 98 ? -8.436 9.865 43.446 1.00 49.53 98 GLN A CA 1
ATOM 791 C C . GLN A 1 98 ? -9.926 10.087 43.731 1.00 49.53 98 GLN A C 1
ATOM 793 O O . GLN A 1 98 ? -10.552 10.900 43.049 1.00 49.53 98 GLN A O 1
ATOM 798 N N . PRO A 1 99 ? -10.527 9.374 44.699 1.00 46.84 99 PRO A N 1
ATOM 799 C CA . PRO A 1 99 ? -11.904 9.635 45.090 1.00 46.84 99 PRO A CA 1
ATOM 800 C C . PRO A 1 99 ? -12.016 11.016 45.754 1.00 46.84 99 PRO A C 1
ATOM 802 O O . PRO A 1 99 ? -11.227 11.365 46.632 1.00 46.84 99 PRO A O 1
ATOM 805 N N . LEU A 1 100 ? -13.023 11.788 45.336 1.00 46.84 100 LEU A N 1
ATOM 806 C CA . LEU A 1 100 ? -13.457 13.030 45.978 1.00 46.84 100 LEU A CA 1
ATOM 807 C C . LEU A 1 100 ? -13.857 12.740 47.434 1.00 46.84 100 LEU A C 1
ATOM 809 O O . LEU A 1 100 ? -14.929 12.189 47.680 1.00 46.84 100 LEU A O 1
ATOM 813 N N . GLN A 1 101 ? -13.023 13.121 48.404 1.00 53.56 101 GLN A N 1
ATOM 814 C CA . GLN A 1 101 ? -13.455 13.222 49.799 1.00 53.56 101 GLN A CA 1
ATOM 815 C C . GLN A 1 101 ? -13.960 14.648 50.084 1.00 53.56 101 GLN A C 1
ATOM 817 O O . GLN A 1 101 ? -13.249 15.613 49.789 1.00 53.56 101 GLN A O 1
ATOM 822 N N . PRO A 1 102 ? -15.166 14.818 50.657 1.00 49.56 102 PRO A N 1
ATOM 823 C CA . PRO A 1 102 ? -15.658 16.126 51.076 1.00 49.56 102 PRO A CA 1
ATOM 824 C C . PRO A 1 102 ? -14.877 16.639 52.298 1.00 49.56 102 PRO A C 1
ATOM 826 O O . PRO A 1 102 ? -14.720 15.926 53.287 1.00 49.56 102 PRO A O 1
ATOM 829 N N . GLN A 1 103 ? -14.401 17.888 52.233 1.00 54.47 103 GLN A N 1
ATOM 830 C CA . GLN A 1 103 ? -13.734 18.584 53.342 1.00 54.47 103 GLN A CA 1
ATOM 831 C C . GLN A 1 103 ? -14.629 18.683 54.592 1.00 54.47 103 GLN A C 1
ATOM 833 O O . GLN A 1 103 ? -15.734 19.227 54.503 1.00 54.47 103 GLN A O 1
ATOM 838 N N . PRO A 1 104 ? -14.121 18.331 55.786 1.00 45.44 104 PRO A N 1
ATOM 839 C CA . PRO A 1 104 ? -14.660 18.829 57.045 1.00 45.44 104 PRO A CA 1
ATOM 840 C C . PRO A 1 104 ? -13.964 20.134 57.460 1.00 45.44 104 PRO A C 1
ATOM 842 O O . PRO A 1 104 ? -12.738 20.243 57.470 1.00 45.44 104 PRO A O 1
ATOM 845 N N . LYS A 1 105 ? -14.783 21.127 57.818 1.00 52.38 105 LYS A N 1
ATOM 846 C CA . LYS A 1 105 ? -14.386 22.426 58.377 1.00 52.38 105 LYS A CA 1
ATOM 847 C C . LYS A 1 105 ? -13.660 22.260 59.725 1.00 52.38 105 LYS A C 1
ATOM 849 O O . LYS A 1 105 ? -14.000 21.391 60.521 1.00 52.38 105 LYS A O 1
ATOM 854 N N . LEU A 1 106 ? -12.699 23.154 59.957 1.00 50.75 106 LEU A N 1
ATOM 855 C CA . LEU A 1 106 ? -11.845 23.301 61.145 1.00 50.75 106 LEU A CA 1
ATOM 856 C C . LEU A 1 106 ? -12.618 23.347 62.484 1.00 50.75 106 LEU A C 1
ATOM 858 O O . LEU A 1 106 ? -13.687 23.960 62.547 1.00 50.75 106 LEU A O 1
ATOM 862 N N . PRO A 1 107 ? -11.992 22.895 63.589 1.00 45.44 107 PRO A N 1
ATOM 863 C CA . PRO A 1 107 ? -12.032 23.686 64.821 1.00 45.44 107 PRO A CA 1
ATOM 864 C C . PRO A 1 107 ? -10.650 23.915 65.472 1.00 45.44 107 PRO A C 1
ATOM 866 O O . PRO A 1 107 ? -9.751 23.084 65.430 1.00 45.44 107 PRO A O 1
ATOM 869 N N . ASN A 1 108 ? -10.523 25.100 66.079 1.00 43.44 108 ASN A N 1
ATOM 870 C CA . ASN A 1 108 ? -9.335 25.732 66.673 1.00 43.44 108 ASN A CA 1
ATOM 871 C C . ASN A 1 108 ? -8.889 25.202 68.062 1.00 43.44 108 ASN A C 1
ATOM 873 O O . ASN A 1 108 ? -9.713 24.677 68.807 1.00 43.44 108 ASN A O 1
ATOM 877 N N . LYS A 1 109 ? -7.657 25.631 68.446 1.00 41.78 109 LYS A N 1
ATOM 878 C CA . LYS A 1 109 ? -6.976 25.743 69.782 1.00 41.78 109 LYS A CA 1
ATOM 879 C C . LYS A 1 109 ? -6.121 24.528 70.206 1.00 41.78 109 LYS A C 1
ATOM 881 O O . LYS A 1 109 ? -6.589 23.413 70.089 1.00 41.78 109 LYS A O 1
ATOM 886 N N . LYS A 1 110 ? -4.894 24.632 70.760 1.00 37.97 110 LYS A N 1
ATOM 887 C CA . LYS A 1 110 ? -4.121 25.686 71.482 1.00 37.97 110 LYS A CA 1
ATOM 888 C C . LYS A 1 110 ? -2.610 25.287 71.486 1.00 37.97 110 LYS A C 1
ATOM 890 O O . LYS A 1 110 ? -2.322 24.107 71.592 1.00 37.97 110 LYS A O 1
ATOM 895 N N . LEU A 1 111 ? -1.670 26.215 71.248 1.00 36.12 111 LEU A N 1
ATOM 896 C CA . LEU A 1 111 ? -0.713 26.848 72.199 1.00 36.12 111 LEU A CA 1
ATOM 897 C C . LEU A 1 111 ? 0.484 26.016 72.735 1.00 36.12 111 LEU A C 1
A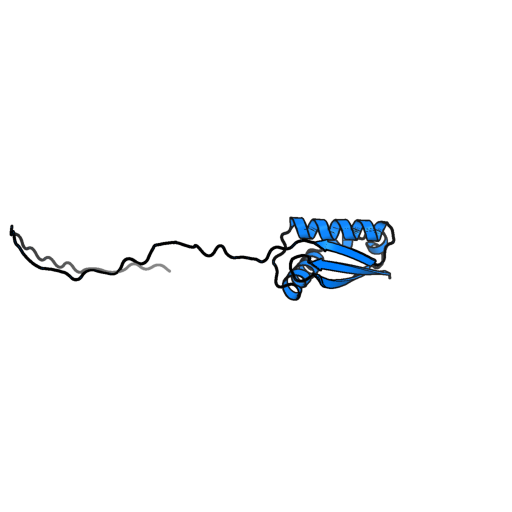TOM 899 O O . LEU A 1 111 ? 0.296 25.178 73.607 1.00 36.12 111 LEU A O 1
ATOM 903 N N . ASN A 1 112 ? 1.699 26.423 72.328 1.00 35.41 112 ASN A N 1
ATOM 904 C CA . ASN A 1 112 ? 3.009 26.482 73.035 1.00 35.41 112 ASN A CA 1
ATOM 905 C C . ASN A 1 112 ? 4.040 26.842 71.925 1.00 35.41 112 ASN A C 1
ATOM 907 O O . ASN A 1 112 ? 4.101 26.098 70.956 1.00 35.41 112 ASN A O 1
ATOM 911 N N . LYS A 1 113 ? 4.715 27.999 71.792 1.00 40.59 113 LYS A N 1
ATOM 912 C CA . LYS A 1 113 ? 5.461 28.952 72.651 1.00 40.59 113 LYS A CA 1
ATOM 913 C C . LYS A 1 113 ? 6.860 28.478 73.100 1.00 40.59 113 LYS A C 1
ATOM 915 O O . LYS A 1 113 ? 7.023 28.040 74.231 1.00 40.59 113 LYS A O 1
ATOM 920 N N . SER A 1 114 ? 7.865 28.703 72.245 1.00 40.09 114 SER A N 1
ATOM 921 C CA . SER A 1 114 ? 9.270 28.967 72.622 1.00 40.09 114 SER A CA 1
ATOM 922 C C . SER A 1 114 ? 10.057 29.491 71.398 1.00 40.09 114 SER A C 1
ATOM 924 O O . SER A 1 114 ? 10.179 28.752 70.430 1.00 40.09 114 SER A O 1
ATOM 926 N N . ASN A 1 115 ? 10.168 30.808 71.168 1.00 38.84 115 ASN A N 1
ATOM 927 C CA . ASN A 1 115 ? 11.143 31.828 71.629 1.00 38.84 115 ASN A CA 1
ATOM 928 C C . ASN A 1 115 ? 12.517 31.839 70.906 1.00 38.84 115 ASN A C 1
ATOM 930 O O . ASN A 1 115 ? 13.226 30.845 70.923 1.00 38.84 115 ASN A O 1
ATOM 934 N N . GLU A 1 116 ? 12.829 33.035 70.360 1.00 40.12 116 GLU A N 1
ATOM 935 C CA . GLU A 1 116 ? 14.165 33.671 70.205 1.00 40.12 116 GLU A CA 1
ATOM 936 C C . GLU A 1 116 ? 15.056 33.161 69.041 1.00 40.12 116 GLU A C 1
ATOM 938 O O . GLU A 1 116 ? 15.118 31.972 68.786 1.00 40.12 116 GLU A O 1
ATOM 943 N N . GLU A 1 117 ? 15.716 33.959 68.188 1.00 44.12 117 GLU A N 1
ATOM 944 C CA . GLU A 1 117 ? 16.197 35.346 68.240 1.00 44.12 117 GLU A CA 1
ATOM 945 C C . GLU A 1 117 ? 16.397 35.936 66.819 1.00 44.12 117 GLU A C 1
ATOM 947 O O . GLU A 1 117 ? 16.687 35.244 65.845 1.00 44.12 117 GLU A O 1
ATOM 952 N N . THR A 1 118 ? 16.245 37.257 66.750 1.00 39.62 118 THR A N 1
ATOM 953 C CA . THR A 1 118 ? 16.749 38.254 65.788 1.00 39.62 118 THR A CA 1
ATOM 954 C C . THR A 1 118 ? 18.139 37.946 65.199 1.00 39.62 118 THR A C 1
ATOM 956 O O . THR A 1 118 ? 18.987 37.485 65.944 1.00 39.62 118 THR A O 1
ATOM 959 N N . ILE A 1 119 ? 18.412 38.283 63.923 1.00 49.91 119 ILE A N 1
ATOM 960 C CA . ILE A 1 119 ? 19.406 39.296 63.466 1.00 49.91 119 ILE A CA 1
ATOM 961 C C . ILE A 1 119 ? 19.252 39.535 61.949 1.00 49.91 119 ILE A C 1
ATOM 963 O O . ILE A 1 119 ? 19.184 38.625 61.129 1.00 49.91 119 ILE A O 1
ATOM 967 N N . ILE A 1 120 ? 19.193 40.821 61.615 1.00 50.53 120 ILE A N 1
ATOM 968 C CA . ILE A 1 120 ? 19.166 41.451 60.295 1.00 50.53 120 ILE A CA 1
ATOM 969 C C . ILE A 1 120 ? 20.612 41.541 59.790 1.00 50.53 120 ILE A C 1
ATOM 971 O O . ILE A 1 120 ? 21.448 42.036 60.542 1.00 50.53 120 ILE A O 1
ATOM 975 N N . THR A 1 121 ? 20.932 41.190 58.540 1.00 47.03 121 THR A N 1
ATOM 976 C CA . THR A 1 121 ? 22.075 41.818 57.841 1.00 47.03 121 THR A CA 1
ATOM 977 C C . THR A 1 121 ? 21.880 41.800 56.324 1.00 47.03 121 THR A C 1
ATOM 979 O O . THR A 1 121 ? 21.904 40.766 55.666 1.00 47.03 121 THR A O 1
ATOM 982 N N . GLU A 1 122 ? 21.681 43.001 55.800 1.00 45.75 122 GLU A N 1
ATOM 983 C CA . GLU A 1 122 ? 21.828 43.416 54.412 1.00 45.75 122 GLU A CA 1
ATOM 984 C C . GLU A 1 122 ? 23.305 43.328 53.991 1.00 45.75 122 GLU A C 1
ATOM 986 O O . GLU A 1 122 ? 24.167 43.842 54.698 1.00 45.75 122 GLU A O 1
ATOM 991 N N . VAL A 1 123 ? 23.608 42.757 52.822 1.00 49.59 123 VAL A N 1
ATOM 992 C CA . VAL A 1 123 ? 24.837 43.095 52.086 1.00 49.59 123 VAL A CA 1
ATOM 993 C C . VAL A 1 123 ? 24.553 43.117 50.588 1.00 49.59 123 VAL A C 1
ATOM 995 O O . VAL A 1 123 ? 24.316 42.100 49.942 1.00 49.59 123 VAL A O 1
ATOM 998 N N . ARG A 1 124 ? 24.553 44.344 50.065 1.00 44.59 124 ARG A N 1
ATOM 999 C CA . ARG A 1 124 ? 24.719 44.700 48.654 1.00 44.59 124 ARG A CA 1
ATOM 1000 C 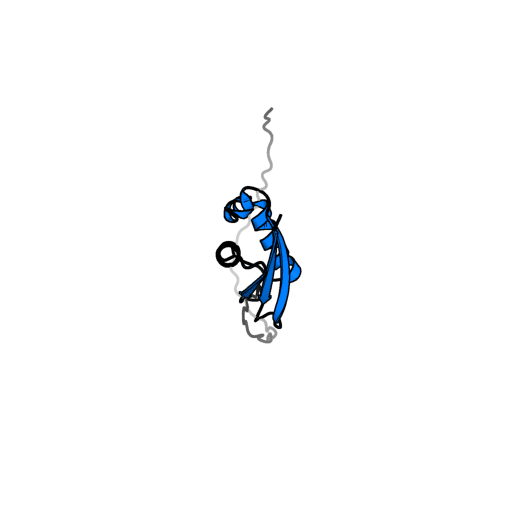C . ARG A 1 124 ? 26.123 44.329 48.159 1.00 44.59 124 ARG A C 1
ATOM 1002 O O . ARG A 1 124 ? 27.033 44.189 48.975 1.00 44.59 124 ARG A O 1
ATOM 1009 N N . SER A 1 125 ? 26.288 44.446 46.833 1.00 41.44 125 SER A N 1
ATOM 1010 C CA . SER A 1 125 ? 27.541 44.659 46.066 1.00 41.44 125 SER A CA 1
ATOM 1011 C C . SER A 1 125 ? 28.058 43.379 45.386 1.00 41.44 125 SER A C 1
ATOM 1013 O O . SER A 1 125 ? 28.071 42.332 46.010 1.00 41.44 125 SER A O 1
ATOM 1015 N N . THR A 1 126 ? 28.502 43.340 44.124 1.00 43.03 126 THR A N 1
ATOM 1016 C CA . THR A 1 126 ? 28.803 44.380 43.120 1.00 43.03 126 THR A CA 1
ATOM 1017 C C . THR A 1 126 ? 29.203 43.693 41.797 1.00 43.03 126 THR A C 1
ATOM 1019 O O . THR A 1 126 ? 29.845 42.653 41.840 1.00 43.03 126 THR A O 1
ATOM 1022 N N . THR A 1 127 ? 28.900 44.349 40.669 1.00 42.12 127 THR A N 1
ATOM 1023 C CA . THR A 1 127 ? 29.831 44.678 39.560 1.00 42.12 127 THR A CA 1
ATOM 1024 C C . THR A 1 127 ? 30.510 43.585 38.713 1.00 42.12 127 THR A C 1
ATOM 1026 O O . THR A 1 127 ? 31.368 42.853 39.182 1.00 42.12 127 THR A O 1
ATOM 1029 N N . ASN A 1 128 ? 30.208 43.696 37.408 1.00 43.44 128 ASN A N 1
ATOM 1030 C CA . ASN A 1 128 ? 30.998 43.487 36.180 1.00 43.44 128 ASN A CA 1
ATOM 1031 C C . ASN A 1 128 ? 31.834 42.213 36.003 1.00 43.44 128 ASN A C 1
ATOM 1033 O O . ASN A 1 128 ? 32.794 41.996 36.728 1.00 43.44 128 ASN A O 1
ATOM 1037 N N . GLN A 1 129 ? 31.676 41.586 34.832 1.00 41.75 129 GLN A N 1
ATOM 1038 C CA . GLN A 1 129 ? 32.797 41.522 33.888 1.00 41.75 129 GLN A CA 1
ATOM 1039 C C . GLN A 1 129 ? 32.341 41.293 32.440 1.00 41.75 129 GLN A C 1
ATOM 1041 O O . GLN A 1 129 ? 31.380 40.579 32.174 1.00 41.75 129 GLN A O 1
ATOM 1046 N N . TYR A 1 130 ? 33.037 42.011 31.559 1.00 42.59 130 TYR A N 1
ATOM 1047 C CA . TYR A 1 130 ? 33.040 41.979 30.098 1.00 42.59 130 TYR A CA 1
ATOM 1048 C C . TYR A 1 130 ? 33.276 40.575 29.530 1.00 42.59 130 TYR A C 1
ATOM 1050 O O . TYR A 1 130 ? 33.994 39.813 30.160 1.00 42.59 130 TYR A O 1
ATOM 1058 N N . ASP A 1 131 ? 32.821 40.319 28.298 1.00 48.16 131 ASP A N 1
ATOM 1059 C CA . ASP A 1 131 ? 33.706 39.771 27.258 1.00 48.16 131 ASP A CA 1
ATOM 1060 C C . ASP A 1 131 ? 33.105 39.931 25.840 1.00 48.16 131 ASP A C 1
ATOM 1062 O O . ASP A 1 131 ? 31.973 39.521 25.592 1.00 48.16 131 ASP A O 1
ATOM 1066 N N . PHE A 1 132 ? 33.925 40.568 24.989 1.00 52.34 132 PHE A N 1
ATOM 1067 C CA . PHE A 1 132 ? 34.007 40.667 23.515 1.00 52.34 132 PHE A CA 1
ATOM 1068 C C . PHE A 1 132 ? 32.795 41.010 22.632 1.00 52.34 132 PHE A C 1
ATOM 1070 O O . PHE A 1 132 ? 31.891 40.172 22.436 1.00 52.34 132 PHE A O 1
#

Foldseek 3Di:
DAKAKEWEFAPVQVRDIDMDIDDADDVCLVVVVVVVVPVVSLVVVQCRCCVSRVFHDDPVVSVVSVVQSRVCSNVVNSYHYHYDYTDHPPPPPPPPPDDDDDDDDDDDDDDDDDDDDDDDDDDDDDDDDDDD

Radius of gyration: 32.46 Å; chains: 1; bounding box: 50×56×91 Å

Secondary structure (DSSP, 8-state):
-EEEEEEEEEGGGTSEEEEEEEEE-THHHH-HHHHHHSHHHHHHHHHHHHHHHT----HHHHHHHHHHHHHHHHTT-SEEEEEE----------------PPPPPP--------------------------

Organism: NCBI:txid232991

Sequence (132 aa):
MSEYTLTIIIKNAGNKEISHSINLTGTNETYPEDYFIIPDNQSNLQNLIETKTARKIDEIKLKQIINTWLQDIREGLQRTTIRIDLPLDVLPTLMKNQPLQPQPKLPNKKLNKSNEETIITEVRSTTNQYDF

pLDDT: mean 76.12, std 21.88, range [35.41, 96.94]